Protein AF-A0A2G9RT12-F1 (afdb_monomer_lite)

Sequence (105 aa):
MDPSMDNTKHILNYLMPIIELVNPVLHDFMQRAEVGTIFALSWLITWFGHVLSDFRHVVRLYDFFLACHPLMPIYFAAVVRISVLPLYLAQAPFMREKDKLVVHC

InterPro domains:
  IPR000195 Rab-GAP-TBC domain [PF00566] (2-78)
  IPR000195 Rab-GAP-TBC domain [PS50086] (1-69)
  IPR035969 Rab-GAP-TBC domain superfamily [SSF47923] (9-73)
  IPR045913 GTPase-activating protein TBC20/Gyp8-like [PTHR20913] (1-82)

Structure (mmCIF, N/CA/C/O backbone):
data_AF-A0A2G9RT12-F1
#
_entry.id   AF-A0A2G9RT12-F1
#
loop_
_atom_site.group_PDB
_atom_site.id
_atom_site.type_symbol
_atom_site.label_atom_id
_atom_site.label_alt_id
_atom_site.label_comp_id
_atom_site.label_asym_id
_atom_site.label_entity_id
_atom_site.label_seq_id
_atom_site.pdbx_PDB_ins_code
_atom_site.Cartn_x
_atom_site.Cartn_y
_atom_site.Cartn_z
_atom_site.occupancy
_atom_site.B_iso_or_equiv
_atom_site.auth_seq_id
_atom_site.auth_comp_id
_atom_site.auth_asym_id
_atom_site.auth_atom_id
_atom_site.pdbx_PDB_model_num
ATOM 1 N N . MET A 1 1 ? 14.368 14.614 -3.069 1.00 52.59 1 MET A N 1
ATOM 2 C CA . MET A 1 1 ? 13.741 14.005 -1.879 1.00 52.59 1 MET A CA 1
ATOM 3 C C .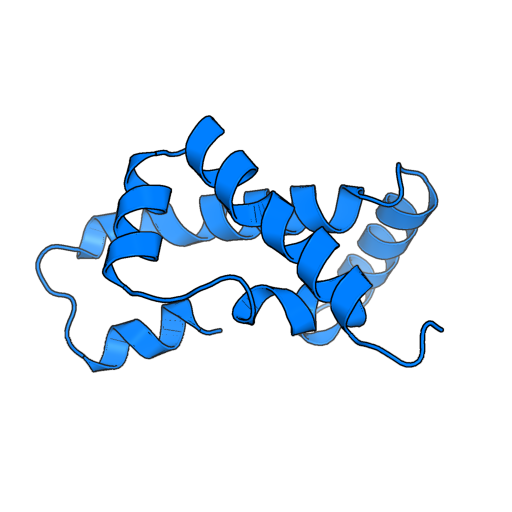 MET A 1 1 ? 13.581 15.102 -0.854 1.00 52.59 1 MET A C 1
ATOM 5 O O . MET A 1 1 ? 14.527 15.859 -0.676 1.00 52.59 1 MET A O 1
ATOM 9 N N . ASP A 1 2 ? 12.396 15.236 -0.269 1.00 53.66 2 ASP A N 1
ATOM 10 C CA . ASP A 1 2 ? 12.184 16.160 0.845 1.00 53.66 2 ASP A CA 1
ATOM 11 C C . ASP A 1 2 ? 13.083 15.720 2.020 1.00 53.66 2 ASP A C 1
ATOM 13 O O . ASP A 1 2 ? 13.168 14.513 2.271 1.00 53.66 2 ASP A O 1
ATOM 17 N N . PRO A 1 3 ? 13.816 16.626 2.691 1.00 63.25 3 PRO A N 1
ATOM 18 C CA . PRO A 1 3 ? 14.658 16.267 3.833 1.00 63.25 3 PRO A CA 1
ATOM 19 C C . PRO A 1 3 ? 13.854 15.723 5.024 1.00 63.25 3 PRO A C 1
ATOM 21 O O . PRO A 1 3 ? 14.434 15.065 5.887 1.00 63.25 3 PRO A O 1
ATOM 24 N N . SER A 1 4 ? 12.537 15.965 5.068 1.00 67.44 4 SER A N 1
ATOM 25 C CA . SER A 1 4 ? 11.646 15.426 6.094 1.00 67.44 4 SER A CA 1
ATOM 26 C C . SER 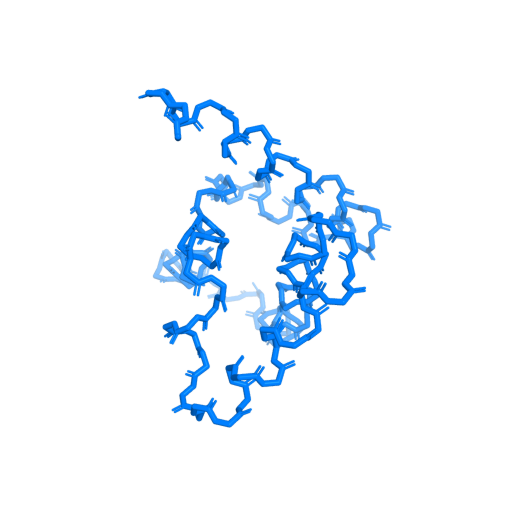A 1 4 ? 10.814 14.236 5.593 1.00 67.44 4 SER A C 1
ATOM 28 O O . SER A 1 4 ? 10.294 14.226 4.478 1.00 67.44 4 SER A O 1
ATOM 30 N N . MET A 1 5 ? 10.600 13.240 6.461 1.00 68.50 5 MET A N 1
ATOM 31 C CA . MET A 1 5 ? 9.693 12.105 6.213 1.00 68.50 5 MET A CA 1
ATOM 32 C C . MET A 1 5 ? 8.202 12.490 6.199 1.00 68.50 5 MET A C 1
ATOM 34 O O . MET A 1 5 ? 7.347 11.618 6.031 1.00 68.50 5 MET A O 1
ATOM 38 N N . ASP A 1 6 ? 7.864 13.762 6.402 1.00 74.00 6 ASP A N 1
ATOM 39 C CA . ASP A 1 6 ? 6.484 14.208 6.606 1.00 74.00 6 ASP A CA 1
ATOM 40 C C . ASP A 1 6 ? 5.583 13.954 5.394 1.00 74.00 6 ASP A C 1
ATOM 42 O O . ASP A 1 6 ? 4.447 13.517 5.569 1.00 74.00 6 ASP A O 1
ATOM 46 N N . ASN A 1 7 ? 6.104 14.088 4.170 1.00 76.44 7 ASN A N 1
ATOM 47 C CA . ASN A 1 7 ? 5.350 13.739 2.961 1.00 76.44 7 ASN A CA 1
ATOM 48 C C . ASN A 1 7 ? 5.009 12.243 2.911 1.00 76.44 7 ASN A C 1
ATOM 50 O O . ASN A 1 7 ? 3.875 11.869 2.620 1.00 76.44 7 ASN A O 1
ATOM 54 N N . THR A 1 8 ? 5.959 11.370 3.251 1.00 78.19 8 THR A N 1
ATOM 55 C CA . THR A 1 8 ? 5.726 9.919 3.270 1.00 78.19 8 THR A CA 1
ATOM 56 C C . THR A 1 8 ? 4.733 9.530 4.363 1.00 78.19 8 THR A C 1
ATOM 58 O O . THR A 1 8 ? 3.867 8.688 4.135 1.00 78.19 8 THR A O 1
ATOM 61 N N . LYS A 1 9 ? 4.801 10.174 5.535 1.00 78.50 9 LYS A N 1
ATOM 62 C CA . LYS A 1 9 ? 3.811 9.994 6.609 1.00 78.50 9 LYS A CA 1
ATOM 63 C C . LYS A 1 9 ? 2.421 10.458 6.180 1.00 78.50 9 LYS A C 1
ATOM 65 O O . LYS A 1 9 ? 1.443 9.772 6.455 1.00 78.50 9 LYS A O 1
ATOM 70 N N . HIS A 1 10 ? 2.331 11.591 5.485 1.00 83.31 10 HIS A N 1
ATOM 71 C CA . HIS A 1 10 ? 1.064 12.104 4.972 1.00 83.31 10 HIS A CA 1
ATOM 72 C C . HIS A 1 10 ? 0.419 11.117 3.993 1.00 83.31 10 HIS A C 1
ATOM 74 O O . HIS A 1 10 ? -0.758 10.795 4.123 1.00 83.31 10 HIS A O 1
ATOM 80 N N . ILE A 1 11 ? 1.219 10.562 3.080 1.00 86.38 11 ILE A N 1
ATOM 81 C CA . ILE A 1 11 ? 0.799 9.518 2.141 1.00 86.38 11 ILE A CA 1
ATOM 82 C C . ILE A 1 11 ? 0.310 8.271 2.900 1.00 86.38 11 ILE A C 1
ATOM 84 O O . ILE A 1 11 ? -0.781 7.770 2.638 1.00 86.38 11 ILE A O 1
ATOM 88 N N . LEU A 1 12 ? 1.064 7.794 3.893 1.00 86.81 12 LEU A N 1
ATOM 89 C CA . LEU A 1 12 ? 0.683 6.632 4.704 1.00 86.81 12 LEU A CA 1
ATOM 90 C C . LEU A 1 12 ? -0.635 6.822 5.464 1.00 86.81 12 LEU A C 1
ATOM 92 O O . LEU A 1 12 ? -1.377 5.859 5.650 1.00 86.81 12 LEU A O 1
ATOM 96 N N . ASN A 1 13 ? -0.956 8.048 5.876 1.00 89.00 13 ASN A N 1
ATOM 97 C CA . ASN A 1 13 ? -2.191 8.335 6.602 1.00 89.00 13 ASN A CA 1
ATOM 98 C C . ASN A 1 13 ? -3.458 8.140 5.758 1.00 89.00 13 ASN A C 1
ATOM 100 O O . ASN A 1 13 ? -4.526 7.956 6.336 1.00 89.00 13 ASN A O 1
ATOM 104 N N . TYR A 1 14 ? -3.362 8.082 4.423 1.00 91.44 14 TYR A N 1
ATOM 105 C CA . TYR A 1 14 ? -4.499 7.698 3.577 1.00 91.44 14 TYR A CA 1
ATOM 106 C C . TYR A 1 14 ? -4.905 6.228 3.733 1.00 91.44 14 TYR A C 1
ATOM 108 O O . TYR A 1 14 ? -6.022 5.865 3.370 1.00 91.44 14 TYR A O 1
ATOM 116 N N . LEU A 1 15 ? -4.039 5.378 4.291 1.00 91.19 15 LEU A N 1
ATOM 117 C CA . LEU A 1 15 ? -4.314 3.951 4.431 1.00 91.19 15 LEU A CA 1
ATOM 118 C C . LEU A 1 15 ? -5.490 3.671 5.380 1.00 91.19 15 LEU A C 1
ATOM 120 O O . LEU A 1 15 ? -6.342 2.846 5.060 1.00 91.19 15 LEU A O 1
ATOM 124 N N . MET A 1 16 ? -5.564 4.369 6.520 1.00 90.69 16 MET A N 1
ATOM 125 C CA . MET A 1 16 ? -6.605 4.129 7.531 1.00 90.69 16 MET A CA 1
ATOM 126 C C . MET A 1 16 ? -8.020 4.458 7.022 1.00 90.69 16 MET A C 1
ATOM 128 O O . MET A 1 16 ? -8.871 3.576 7.121 1.00 90.69 16 MET A O 1
ATOM 132 N N . PRO A 1 17 ? -8.277 5.624 6.390 1.00 93.19 17 PRO A N 1
ATOM 133 C CA . PRO A 1 17 ? -9.582 5.916 5.791 1.00 93.19 17 PRO A CA 1
ATOM 134 C C . PRO A 1 17 ? -9.999 4.929 4.691 1.00 93.19 17 PRO A C 1
ATOM 136 O O . PRO A 1 17 ? -11.173 4.586 4.580 1.00 93.19 17 PRO A O 1
ATOM 139 N N . ILE A 1 18 ? -9.055 4.445 3.870 1.00 93.00 18 ILE A N 1
ATOM 140 C CA . ILE A 1 18 ? -9.360 3.452 2.824 1.00 93.00 18 ILE A CA 1
ATOM 141 C C . ILE A 1 18 ? -9.793 2.127 3.463 1.00 93.00 18 ILE A C 1
ATOM 143 O O . ILE A 1 18 ? -10.752 1.503 3.010 1.00 93.00 18 ILE A O 1
ATOM 147 N N . ILE A 1 19 ? -9.102 1.698 4.523 1.00 91.06 19 ILE A N 1
ATOM 148 C CA . ILE A 1 19 ? -9.455 0.481 5.258 1.00 91.06 19 ILE A CA 1
ATOM 149 C C . ILE A 1 19 ? -10.810 0.643 5.949 1.00 91.06 19 ILE A C 1
ATOM 151 O O . ILE A 1 19 ? -11.622 -0.269 5.860 1.00 91.06 19 ILE A O 1
ATOM 155 N N . GLU A 1 20 ? -11.078 1.785 6.585 1.00 93.44 20 GLU A N 1
ATOM 156 C CA . GLU A 1 20 ? -12.366 2.082 7.227 1.00 93.44 20 GLU A CA 1
ATOM 157 C C . GLU A 1 20 ? -13.533 1.973 6.240 1.00 93.44 20 GLU A C 1
ATOM 159 O O . GLU A 1 20 ? -14.540 1.331 6.539 1.00 93.44 20 GLU A O 1
ATOM 164 N N . LEU A 1 21 ? -13.364 2.525 5.034 1.00 93.69 21 LEU A N 1
ATOM 165 C CA . LEU A 1 21 ? -14.389 2.512 3.993 1.00 93.69 21 LEU A CA 1
ATOM 166 C C . LEU A 1 21 ? -14.731 1.094 3.509 1.00 93.69 21 LEU A C 1
ATOM 168 O O . LEU A 1 21 ? -15.884 0.811 3.192 1.00 93.69 21 LEU A O 1
ATOM 172 N N . VAL A 1 22 ? -13.734 0.210 3.415 1.00 91.88 22 VAL A N 1
ATOM 173 C CA . VAL A 1 22 ? -13.907 -1.140 2.851 1.00 91.88 22 VAL A CA 1
ATOM 174 C C . VAL A 1 22 ? -14.205 -2.182 3.933 1.00 91.88 22 VAL A C 1
ATOM 176 O O . VAL A 1 22 ? -14.959 -3.124 3.697 1.00 91.88 22 VAL A O 1
ATOM 179 N N . ASN A 1 23 ? -13.602 -2.046 5.114 1.00 88.06 23 ASN A N 1
ATOM 180 C CA . ASN A 1 23 ? -13.715 -2.992 6.217 1.00 88.06 23 ASN A CA 1
ATOM 181 C C . ASN A 1 23 ? -13.595 -2.277 7.584 1.00 88.06 23 ASN A C 1
ATOM 183 O O . ASN A 1 23 ? -12.518 -2.272 8.195 1.00 88.06 23 ASN A O 1
ATOM 187 N N . PRO A 1 24 ? -14.704 -1.724 8.111 1.00 89.56 24 PRO A N 1
ATOM 188 C CA . PRO A 1 24 ? -14.701 -0.994 9.379 1.00 89.56 24 PRO A CA 1
ATOM 189 C C . PRO A 1 24 ? -14.356 -1.884 10.585 1.00 89.56 24 PRO A C 1
ATOM 191 O O . PRO A 1 24 ? -13.743 -1.421 11.539 1.00 89.56 24 PRO A O 1
ATOM 194 N N . VAL A 1 25 ? -14.665 -3.187 10.533 1.00 86.38 25 VAL A N 1
ATOM 195 C CA . VAL A 1 25 ? -14.320 -4.139 11.609 1.00 86.38 25 VAL A CA 1
ATOM 196 C C . VAL A 1 25 ? -12.804 -4.296 11.739 1.00 86.38 25 VAL A C 1
ATOM 198 O O . VAL A 1 25 ? -12.260 -4.313 12.843 1.00 86.38 25 VAL A O 1
ATOM 201 N N . LEU A 1 26 ? -12.110 -4.395 10.603 1.00 84.62 26 LEU A N 1
ATOM 202 C CA . LEU A 1 26 ? -10.651 -4.407 10.562 1.00 84.62 26 LEU A CA 1
ATOM 203 C C . LEU A 1 26 ? -10.083 -3.070 11.054 1.00 84.62 26 LEU A C 1
ATOM 205 O O . LEU A 1 26 ? -9.173 -3.070 11.883 1.00 84.62 26 LEU A O 1
ATOM 209 N N . HIS A 1 27 ? -10.625 -1.948 10.584 1.00 88.62 27 HIS A N 1
ATOM 210 C CA . HIS A 1 27 ? -10.203 -0.626 11.040 1.00 88.62 27 HIS A CA 1
ATOM 211 C C . HIS A 1 27 ? -10.267 -0.495 12.572 1.00 88.62 27 HIS A C 1
ATOM 213 O O . HIS A 1 27 ? -9.258 -0.162 13.197 1.00 88.62 27 HIS A O 1
ATOM 219 N N . ASP A 1 28 ? -11.398 -0.854 13.185 1.00 87.44 28 ASP A N 1
ATOM 220 C CA . ASP A 1 28 ? -11.584 -0.820 14.639 1.00 87.44 28 ASP A CA 1
ATOM 221 C C . ASP A 1 28 ? -10.582 -1.714 15.373 1.00 87.44 28 ASP A C 1
ATOM 223 O O . ASP A 1 28 ? -10.033 -1.335 16.411 1.00 87.44 28 ASP A O 1
ATOM 227 N N . PHE A 1 29 ? -10.310 -2.904 14.833 1.00 84.00 29 PHE A N 1
ATOM 228 C CA . PHE A 1 29 ? -9.294 -3.798 15.380 1.00 84.00 29 PHE A CA 1
ATOM 229 C C . PHE A 1 29 ? -7.898 -3.159 15.341 1.00 84.00 29 PHE A C 1
ATOM 231 O O . PHE A 1 29 ? -7.188 -3.175 16.346 1.00 84.00 29 PHE A O 1
ATOM 238 N N . MET A 1 30 ? -7.509 -2.563 14.209 1.00 84.44 30 MET A N 1
ATOM 239 C CA . MET A 1 30 ? -6.214 -1.889 14.058 1.00 84.44 30 MET A CA 1
ATOM 240 C C . MET A 1 30 ? -6.080 -0.668 14.967 1.00 84.44 30 MET A C 1
ATOM 242 O O . MET A 1 30 ? -4.998 -0.447 15.512 1.00 84.44 30 MET A O 1
ATOM 246 N N . GLN A 1 31 ? -7.161 0.095 15.162 1.00 87.31 31 GLN A N 1
ATOM 247 C CA . GLN A 1 31 ? -7.175 1.214 16.101 1.00 87.31 31 GLN A CA 1
ATOM 248 C C . GLN A 1 31 ? -6.980 0.742 17.544 1.00 87.31 31 GLN A C 1
ATOM 250 O O . GLN A 1 31 ? -6.111 1.264 18.236 1.00 87.31 31 GLN A O 1
ATOM 255 N N . ARG A 1 32 ? -7.722 -0.282 17.988 1.00 83.31 32 ARG A N 1
ATOM 256 C CA . ARG A 1 32 ? -7.582 -0.847 19.346 1.00 83.31 32 ARG A CA 1
ATOM 257 C C . ARG A 1 32 ? -6.215 -1.479 19.597 1.00 83.31 32 ARG A C 1
ATOM 259 O O . ARG A 1 32 ? -5.774 -1.536 20.739 1.00 83.31 32 ARG A O 1
ATOM 266 N N . ALA A 1 33 ? -5.576 -1.989 18.549 1.00 81.00 33 ALA A N 1
ATOM 267 C CA . ALA A 1 33 ? -4.245 -2.577 18.621 1.00 81.00 33 ALA A CA 1
ATOM 268 C C . ALA A 1 33 ? -3.105 -1.543 18.520 1.00 81.00 33 ALA A C 1
ATOM 270 O O . ALA A 1 33 ? -1.949 -1.943 18.601 1.00 81.00 33 ALA A O 1
ATOM 271 N N . GLU A 1 34 ? -3.409 -0.248 18.341 1.00 83.88 34 GLU A N 1
ATOM 272 C CA . GLU A 1 34 ? -2.431 0.855 18.275 1.00 83.88 34 GLU A CA 1
ATOM 273 C C . GLU A 1 34 ? -1.322 0.651 17.222 1.00 83.88 34 GLU A C 1
ATOM 275 O O . GLU A 1 34 ? -0.185 1.095 17.366 1.00 83.88 34 GLU A O 1
ATOM 280 N N . VAL A 1 35 ? -1.662 -0.014 16.116 1.00 79.56 35 VAL A N 1
ATOM 281 C CA . VAL A 1 35 ? -0.703 -0.426 15.073 1.00 79.56 35 VAL A CA 1
ATOM 282 C C . VAL A 1 35 ? -0.109 0.778 14.336 1.00 79.56 35 VAL A C 1
ATOM 284 O O . VAL A 1 35 ? 1.051 0.763 13.915 1.00 79.56 35 VAL A O 1
ATOM 287 N N . GLY A 1 36 ? -0.921 1.823 14.152 1.00 84.00 36 GLY A N 1
ATOM 288 C CA . GLY A 1 36 ? -0.602 2.960 13.292 1.00 84.00 36 GLY A CA 1
ATOM 289 C C . GLY A 1 36 ? -0.460 2.561 11.818 1.00 84.00 36 GLY A C 1
ATOM 290 O O . GLY A 1 36 ? -0.970 1.534 11.379 1.00 84.00 36 GLY A O 1
ATOM 291 N N . THR A 1 37 ? 0.240 3.386 11.036 1.00 84.75 37 THR A N 1
ATOM 292 C CA . THR A 1 37 ? 0.462 3.184 9.588 1.00 84.75 37 THR A CA 1
ATOM 293 C C . THR A 1 37 ? 1.921 2.889 9.233 1.00 84.75 37 THR A C 1
ATOM 295 O O . THR A 1 37 ? 2.240 2.627 8.076 1.00 84.75 37 THR A O 1
ATOM 298 N N . ILE A 1 38 ? 2.822 2.893 10.223 1.00 84.06 38 ILE A N 1
ATOM 299 C CA . ILE A 1 38 ? 4.273 2.757 10.012 1.00 84.06 38 ILE A CA 1
ATOM 300 C C . ILE A 1 38 ? 4.642 1.383 9.436 1.00 84.06 38 ILE A C 1
ATOM 302 O O . ILE A 1 38 ? 5.601 1.298 8.675 1.00 84.06 38 ILE A O 1
ATOM 306 N N . PHE A 1 39 ? 3.870 0.329 9.716 1.00 82.56 39 PHE A N 1
ATOM 307 C CA . PHE A 1 39 ? 4.110 -1.004 9.144 1.00 82.56 39 PHE A CA 1
ATOM 308 C C . PHE A 1 39 ? 4.123 -0.986 7.603 1.00 82.56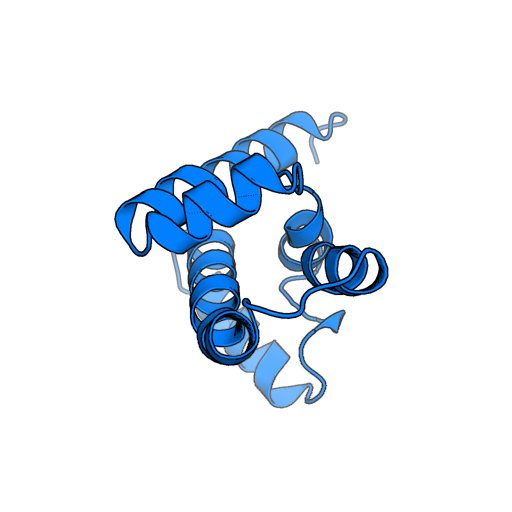 39 PHE A C 1
ATOM 310 O O . PHE A 1 39 ? 4.933 -1.663 6.981 1.00 82.56 39 PHE A O 1
ATOM 317 N N . ALA A 1 40 ? 3.294 -0.144 6.974 1.00 86.50 40 ALA A N 1
ATOM 318 C CA . ALA A 1 40 ? 3.212 -0.032 5.519 1.00 86.50 40 ALA A CA 1
ATOM 319 C C . ALA A 1 40 ? 4.313 0.859 4.911 1.00 86.50 40 ALA A C 1
ATOM 321 O O . ALA A 1 40 ? 4.426 0.958 3.687 1.00 86.50 40 ALA A O 1
ATOM 322 N N . LEU A 1 41 ? 5.145 1.511 5.735 1.00 87.75 41 LEU A N 1
ATOM 323 C CA . LEU A 1 41 ? 6.225 2.378 5.261 1.00 87.75 41 LEU A CA 1
ATOM 324 C C . LEU A 1 41 ? 7.225 1.602 4.406 1.00 87.75 41 LEU A C 1
ATOM 326 O O . LEU A 1 41 ? 7.579 2.057 3.318 1.00 87.75 41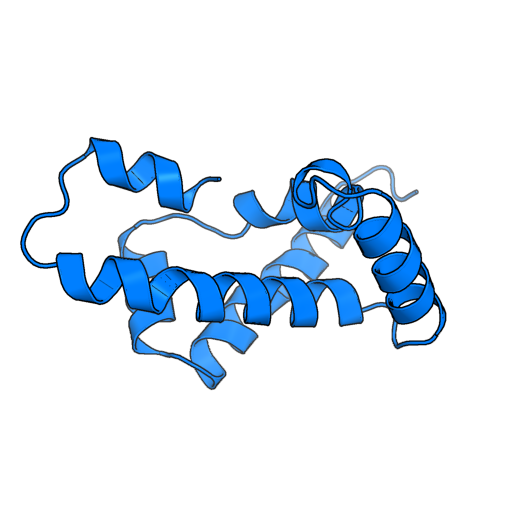 LEU A O 1
ATOM 330 N N . SER A 1 42 ? 7.663 0.433 4.880 1.00 85.88 42 SER A N 1
ATOM 331 C CA . SER A 1 42 ? 8.609 -0.417 4.153 1.00 85.88 42 SER A CA 1
ATOM 332 C C . SER A 1 42 ? 8.038 -0.817 2.791 1.00 85.88 42 SER A C 1
ATOM 334 O O . SER A 1 42 ? 8.757 -0.808 1.789 1.00 85.88 42 SER A O 1
ATOM 336 N N . TRP A 1 43 ? 6.741 -1.127 2.728 1.00 90.19 43 TRP A N 1
ATOM 337 C CA . TRP A 1 43 ? 6.051 -1.521 1.503 1.00 90.19 43 TRP A CA 1
ATOM 338 C C . TRP A 1 43 ? 6.044 -0.384 0.480 1.00 90.19 43 TRP A C 1
ATOM 340 O O . TRP A 1 43 ? 6.355 -0.610 -0.689 1.00 90.19 43 TRP A O 1
ATOM 350 N N . LEU A 1 44 ? 5.767 0.844 0.925 1.00 87.00 44 LEU A N 1
ATOM 351 C CA . LEU A 1 44 ? 5.719 2.024 0.063 1.00 87.00 44 LEU A CA 1
ATOM 352 C C . LEU A 1 44 ? 7.094 2.469 -0.441 1.00 87.00 44 LEU A C 1
ATOM 354 O O . LEU A 1 44 ? 7.219 2.778 -1.622 1.00 87.00 44 LEU A O 1
ATOM 358 N N . ILE A 1 45 ? 8.129 2.493 0.403 1.00 88.00 45 ILE A N 1
ATOM 359 C CA . ILE A 1 45 ? 9.456 2.984 -0.021 1.00 88.00 45 ILE A CA 1
ATOM 360 C C . ILE A 1 45 ? 10.214 1.984 -0.900 1.00 88.00 45 ILE A C 1
ATOM 362 O O . ILE A 1 45 ? 11.112 2.378 -1.637 1.00 88.00 45 ILE A O 1
ATOM 366 N N . THR A 1 46 ? 9.861 0.697 -0.827 1.00 88.88 46 THR A N 1
ATOM 367 C CA . THR A 1 46 ? 10.494 -0.373 -1.621 1.00 88.88 46 THR A CA 1
ATOM 368 C C . THR A 1 46 ? 9.583 -0.953 -2.701 1.00 88.88 46 THR A C 1
ATOM 370 O O . THR A 1 46 ? 9.956 -1.942 -3.326 1.00 88.88 46 THR A O 1
ATOM 373 N N . TRP A 1 47 ? 8.377 -0.401 -2.881 1.00 89.31 47 TRP A N 1
ATOM 374 C CA . TRP A 1 47 ? 7.339 -0.940 -3.773 1.00 89.31 47 TRP A CA 1
ATOM 375 C C . TRP A 1 47 ? 7.165 -2.462 -3.636 1.00 89.31 47 TRP A C 1
ATOM 377 O O . TRP A 1 47 ? 7.151 -3.200 -4.618 1.00 89.31 47 TRP A O 1
ATOM 387 N N . PHE A 1 48 ? 7.025 -2.931 -2.391 1.00 87.44 48 PHE A N 1
ATOM 388 C CA . PHE A 1 48 ? 6.826 -4.345 -2.034 1.00 87.44 48 PHE A CA 1
ATOM 389 C C . PHE A 1 48 ? 7.966 -5.294 -2.446 1.00 87.44 48 PHE A C 1
ATOM 391 O O . PHE A 1 48 ? 7.811 -6.513 -2.351 1.00 87.44 48 PHE A O 1
ATOM 398 N N . GLY A 1 49 ? 9.133 -4.772 -2.836 1.00 84.06 49 GLY A N 1
ATOM 399 C CA . GLY A 1 49 ? 10.259 -5.579 -3.317 1.00 84.06 49 GLY A CA 1
ATOM 400 C C . GLY A 1 49 ? 10.827 -6.573 -2.296 1.00 84.06 49 GLY A C 1
ATOM 401 O O . GLY A 1 49 ? 11.458 -7.545 -2.691 1.00 84.06 49 GLY A O 1
ATOM 402 N N . HIS A 1 50 ? 10.583 -6.364 -0.998 1.00 84.06 50 HIS A N 1
ATOM 403 C CA . HIS A 1 50 ? 10.959 -7.301 0.071 1.00 84.06 50 HIS A CA 1
ATOM 404 C C . HIS A 1 50 ? 9.809 -8.222 0.518 1.00 84.06 50 HIS A C 1
ATOM 406 O O . HIS A 1 50 ? 10.041 -9.155 1.281 1.00 84.06 50 HIS A O 1
ATOM 412 N N . VAL A 1 51 ? 8.576 -7.949 0.078 1.00 80.06 51 VAL A N 1
ATOM 413 C CA . VAL A 1 51 ? 7.369 -8.699 0.468 1.00 80.06 51 VAL A CA 1
ATOM 414 C C . VAL A 1 51 ? 7.100 -9.831 -0.523 1.00 80.06 51 VAL A C 1
ATOM 416 O O . VAL A 1 51 ? 6.698 -10.926 -0.139 1.00 80.06 51 VAL A O 1
ATOM 419 N N . LEU A 1 52 ? 7.330 -9.579 -1.814 1.00 80.31 52 LEU A N 1
ATOM 420 C CA . LEU A 1 52 ? 7.161 -10.572 -2.869 1.00 80.31 52 LEU A CA 1
ATOM 421 C C . LEU A 1 52 ? 8.456 -11.371 -3.063 1.00 80.31 52 LEU A C 1
ATOM 423 O O . LEU A 1 52 ? 9.511 -10.804 -3.329 1.00 80.31 52 LEU A O 1
ATOM 427 N N . SER A 1 53 ? 8.364 -12.699 -2.974 1.00 79.69 53 SER A N 1
ATOM 428 C CA . SER A 1 53 ? 9.515 -13.605 -3.103 1.00 79.69 53 SER A CA 1
ATOM 429 C C . SER A 1 53 ? 9.944 -13.874 -4.551 1.00 79.69 53 SER A C 1
ATOM 431 O O . SER A 1 53 ? 11.106 -14.193 -4.794 1.00 79.69 53 SER A O 1
ATOM 433 N N . ASP A 1 54 ? 9.032 -13.747 -5.521 1.00 88.12 54 ASP A N 1
ATOM 434 C CA . ASP A 1 54 ? 9.327 -13.946 -6.945 1.00 88.12 54 ASP A CA 1
ATOM 435 C C . ASP A 1 54 ? 9.526 -12.597 -7.642 1.00 88.12 54 ASP A C 1
ATOM 437 O O . ASP A 1 54 ? 8.601 -11.787 -7.771 1.00 88.12 54 ASP A O 1
ATOM 441 N N . PHE A 1 55 ? 10.739 -12.394 -8.150 1.00 88.19 55 PHE A N 1
ATOM 442 C CA . PHE A 1 55 ? 11.144 -11.193 -8.871 1.00 88.19 55 PHE A CA 1
ATOM 443 C C . PHE A 1 55 ? 10.229 -10.862 -10.060 1.00 88.19 55 PHE A C 1
ATOM 445 O O . PHE A 1 55 ? 9.973 -9.692 -10.337 1.00 88.19 55 PHE A O 1
ATOM 452 N N . ARG A 1 56 ? 9.661 -11.867 -10.739 1.00 91.69 56 ARG A N 1
ATOM 453 C CA . ARG A 1 56 ? 8.739 -11.639 -11.865 1.00 91.69 56 ARG A CA 1
ATOM 454 C C . ARG A 1 56 ? 7.460 -10.937 -11.418 1.00 91.69 56 ARG A C 1
ATOM 456 O O . ARG A 1 56 ? 6.915 -10.132 -12.169 1.00 91.69 56 ARG A O 1
ATOM 463 N N . HIS A 1 57 ? 6.980 -11.218 -10.206 1.00 88.56 57 HIS A N 1
ATOM 464 C CA . HIS A 1 57 ? 5.824 -10.521 -9.644 1.00 88.56 57 HIS A CA 1
ATOM 465 C C . HIS A 1 57 ? 6.175 -9.088 -9.247 1.00 88.56 57 HIS A C 1
ATOM 467 O O . HIS A 1 57 ? 5.371 -8.193 -9.495 1.00 88.56 57 HIS A O 1
ATOM 473 N N . VAL A 1 58 ? 7.380 -8.864 -8.710 1.00 89.44 58 VAL A N 1
ATOM 474 C CA . VAL A 1 58 ? 7.875 -7.517 -8.389 1.00 89.44 58 VAL A CA 1
ATOM 475 C C . VAL A 1 58 ? 7.904 -6.649 -9.646 1.00 89.44 58 VAL A C 1
ATOM 477 O O . VAL A 1 58 ? 7.295 -5.586 -9.658 1.00 89.44 58 VAL A O 1
ATOM 480 N N . VAL A 1 59 ? 8.522 -7.119 -10.733 1.00 93.31 59 VAL A N 1
ATOM 481 C CA . VAL A 1 59 ? 8.620 -6.343 -11.984 1.00 93.31 59 VAL A CA 1
ATOM 482 C C . VAL A 1 59 ? 7.238 -6.009 -12.554 1.00 93.31 59 VAL A C 1
ATOM 484 O O . VAL A 1 59 ? 6.978 -4.858 -12.888 1.00 93.31 59 VAL A O 1
ATOM 487 N N . ARG A 1 60 ? 6.302 -6.967 -12.572 1.00 93.44 60 ARG A N 1
ATOM 488 C CA . ARG A 1 60 ? 4.923 -6.703 -13.026 1.00 93.44 60 ARG A CA 1
ATOM 489 C C . ARG A 1 60 ? 4.199 -5.667 -12.163 1.00 93.44 60 ARG A C 1
ATOM 491 O O . ARG A 1 60 ? 3.371 -4.915 -12.670 1.00 93.44 60 ARG A O 1
ATOM 498 N N . LEU A 1 61 ? 4.476 -5.646 -10.860 1.00 92.12 61 LEU A N 1
ATOM 499 C CA . LEU A 1 61 ? 3.904 -4.658 -9.951 1.00 92.12 61 LEU A CA 1
ATOM 500 C C . LEU A 1 61 ? 4.508 -3.265 -10.190 1.00 92.12 61 LEU A C 1
ATOM 502 O O . LEU A 1 61 ? 3.787 -2.272 -10.136 1.00 92.12 61 LEU A O 1
ATOM 506 N N . TYR A 1 62 ? 5.798 -3.194 -10.525 1.00 91.75 62 TYR A N 1
ATOM 507 C CA . TYR A 1 62 ? 6.445 -1.951 -10.946 1.00 91.75 62 TYR A CA 1
ATOM 508 C C . TYR A 1 62 ? 5.812 -1.409 -12.230 1.00 91.75 62 TYR A C 1
ATOM 510 O O . TYR A 1 62 ? 5.462 -0.232 -12.267 1.00 91.75 62 TYR A O 1
ATOM 518 N N . ASP A 1 63 ? 5.587 -2.259 -13.238 1.00 95.19 63 ASP A N 1
ATOM 519 C CA . ASP A 1 63 ? 4.896 -1.861 -14.473 1.00 95.19 63 ASP A CA 1
ATOM 520 C C . ASP A 1 63 ? 3.513 -1.265 -14.167 1.00 95.19 63 ASP A C 1
ATOM 522 O O . ASP A 1 63 ? 3.137 -0.224 -14.708 1.00 95.19 63 ASP A O 1
ATOM 526 N N . PHE A 1 64 ? 2.771 -1.884 -13.242 1.00 94.69 64 PHE A N 1
ATOM 527 C CA . PHE A 1 64 ? 1.472 -1.385 -12.796 1.00 94.69 64 PHE A CA 1
ATOM 528 C C . PHE A 1 64 ? 1.571 -0.017 -12.107 1.00 94.69 64 PHE A C 1
ATOM 530 O O . PHE A 1 64 ? 0.796 0.883 -12.429 1.00 94.69 64 PHE A O 1
ATOM 537 N N . PHE A 1 65 ? 2.522 0.171 -11.189 1.00 94.06 65 PHE A N 1
ATOM 538 C CA . PHE A 1 65 ? 2.700 1.449 -10.494 1.00 94.06 65 PHE A CA 1
ATOM 539 C C . PHE A 1 65 ? 3.165 2.570 -11.423 1.00 94.06 65 PHE A C 1
ATOM 541 O O . PHE A 1 65 ? 2.706 3.699 -11.270 1.00 94.06 65 PHE A O 1
ATOM 548 N N . LEU A 1 66 ? 4.014 2.265 -12.406 1.00 93.88 66 LEU A N 1
ATOM 549 C CA . LEU A 1 66 ? 4.469 3.233 -13.407 1.00 93.88 66 LEU A CA 1
ATOM 550 C C . LEU A 1 66 ? 3.355 3.643 -14.378 1.00 93.88 66 LEU A C 1
ATOM 552 O O . LEU A 1 66 ? 3.340 4.781 -14.841 1.00 93.88 66 LEU A O 1
ATOM 556 N N . ALA A 1 67 ? 2.419 2.740 -14.678 1.00 96.12 67 ALA A N 1
ATOM 557 C CA . ALA A 1 67 ? 1.291 3.011 -15.567 1.00 96.12 67 ALA A CA 1
ATOM 558 C C . ALA A 1 67 ? 0.105 3.720 -14.880 1.00 96.12 67 ALA A C 1
ATOM 560 O O . ALA A 1 67 ? -0.805 4.190 -15.564 1.00 96.12 67 ALA A O 1
ATOM 561 N N . CYS A 1 68 ? 0.083 3.780 -13.545 1.00 95.19 68 CYS A N 1
ATOM 562 C CA . CYS A 1 68 ? -1.061 4.248 -12.760 1.00 95.19 68 CYS A CA 1
ATOM 563 C C . CYS A 1 68 ? -0.790 5.562 -12.011 1.00 95.19 68 CYS A C 1
ATOM 565 O O . CYS A 1 68 ? 0.298 6.130 -12.038 1.00 95.19 68 CYS A O 1
ATOM 567 N N . HIS A 1 69 ? -1.815 6.057 -11.308 1.00 93.69 69 HIS A N 1
ATOM 568 C CA . HIS A 1 69 ? -1.686 7.232 -10.448 1.00 93.69 69 HIS A CA 1
ATOM 569 C C . HIS A 1 69 ? -0.632 6.999 -9.340 1.00 93.69 69 HIS A C 1
ATOM 571 O O . HIS A 1 69 ? -0.625 5.918 -8.750 1.00 93.69 69 HIS A O 1
ATOM 577 N N . PRO A 1 70 ? 0.180 8.003 -8.949 1.00 89.44 70 PRO A N 1
ATOM 578 C CA . PRO A 1 70 ? 1.238 7.845 -7.938 1.00 89.44 70 PRO A CA 1
ATOM 579 C C . PRO A 1 70 ? 0.787 7.331 -6.559 1.00 89.44 70 PRO A C 1
ATOM 581 O O . PRO A 1 70 ? 1.601 6.840 -5.785 1.00 89.44 70 PRO A O 1
ATOM 584 N N . LEU A 1 71 ? -0.509 7.432 -6.240 1.00 90.56 71 LEU A N 1
ATOM 585 C CA . LEU A 1 71 ? -1.097 6.905 -4.997 1.00 90.56 71 LEU A CA 1
ATOM 586 C C . LEU A 1 71 ? -1.464 5.413 -5.073 1.00 90.56 71 LEU A C 1
ATOM 588 O O . LEU A 1 71 ? -1.841 4.827 -4.061 1.00 90.56 71 LEU A O 1
ATOM 592 N N . MET A 1 72 ? -1.359 4.781 -6.245 1.00 93.12 72 MET A N 1
ATOM 593 C CA . MET A 1 72 ? -1.731 3.380 -6.452 1.00 93.12 72 MET A CA 1
ATOM 594 C C . MET A 1 72 ? -1.028 2.386 -5.503 1.00 93.12 72 MET A C 1
ATOM 596 O O . MET A 1 72 ? -1.693 1.454 -5.046 1.00 93.12 72 MET A O 1
ATOM 600 N N . PRO A 1 73 ? 0.245 2.584 -5.098 1.00 91.88 73 PRO A N 1
ATOM 601 C CA . PRO A 1 73 ? 0.878 1.738 -4.084 1.00 91.88 73 PRO A CA 1
ATOM 602 C C . PRO A 1 73 ? 0.138 1.701 -2.736 1.00 91.88 73 PRO A C 1
ATOM 604 O O . PRO A 1 73 ? 0.148 0.667 -2.072 1.00 91.88 73 PRO A O 1
ATOM 607 N N . ILE A 1 74 ? -0.548 2.781 -2.337 1.00 92.56 74 ILE A N 1
ATOM 608 C CA . ILE A 1 74 ? -1.347 2.818 -1.095 1.00 92.56 74 ILE A CA 1
ATOM 609 C C . ILE A 1 74 ? -2.612 1.980 -1.242 1.00 92.56 74 ILE A C 1
ATOM 611 O O . ILE A 1 74 ? -2.961 1.220 -0.342 1.00 92.56 74 ILE A O 1
ATOM 615 N N . TYR A 1 75 ? -3.293 2.091 -2.384 1.00 92.69 75 TYR A N 1
ATOM 616 C CA . TYR A 1 75 ? -4.467 1.266 -2.666 1.00 92.69 75 TYR A CA 1
ATOM 617 C C . TYR A 1 75 ? -4.092 -0.216 -2.680 1.00 92.69 75 TYR A C 1
ATOM 619 O O . TYR A 1 75 ? -4.796 -1.038 -2.097 1.00 92.69 75 TYR A O 1
ATOM 627 N N . PHE A 1 76 ? -2.941 -0.552 -3.266 1.00 91.88 76 PHE A N 1
ATOM 628 C CA . PHE A 1 76 ? -2.420 -1.912 -3.227 1.00 91.88 76 PHE A CA 1
ATOM 629 C C . PHE A 1 76 ? -2.100 -2.362 -1.791 1.00 91.88 76 PHE A C 1
ATOM 631 O O . PHE A 1 76 ? -2.504 -3.455 -1.399 1.00 91.88 76 PHE A O 1
ATOM 638 N N . ALA A 1 77 ? -1.475 -1.507 -0.971 1.00 90.56 77 ALA A N 1
ATOM 639 C CA . ALA A 1 77 ? -1.237 -1.784 0.450 1.00 90.56 77 ALA A CA 1
ATOM 640 C C . ALA A 1 77 ? -2.537 -2.079 1.217 1.00 90.56 77 ALA A C 1
ATOM 642 O O . ALA A 1 77 ? -2.591 -3.035 1.995 1.00 90.56 77 ALA A O 1
ATOM 643 N N . ALA A 1 78 ? -3.596 -1.301 0.969 1.00 91.38 78 ALA A N 1
ATOM 644 C CA . ALA A 1 78 ? -4.904 -1.513 1.579 1.00 91.38 78 ALA A CA 1
ATOM 645 C C . ALA A 1 78 ? -5.486 -2.875 1.187 1.00 91.38 78 ALA A C 1
ATOM 647 O O . ALA A 1 78 ? -5.899 -3.641 2.055 1.00 91.38 78 ALA A O 1
ATOM 648 N N . VAL A 1 79 ? -5.460 -3.214 -0.106 1.00 90.06 79 VAL A N 1
ATOM 649 C CA . VAL A 1 79 ? -5.966 -4.498 -0.611 1.00 90.06 79 VAL A CA 1
ATOM 650 C C . VAL A 1 79 ? -5.191 -5.669 -0.020 1.00 90.06 79 VAL A C 1
ATOM 652 O O . VAL A 1 79 ? -5.815 -6.627 0.432 1.00 90.06 79 VAL A O 1
ATOM 655 N N . VAL A 1 80 ? -3.857 -5.599 0.033 1.00 86.94 80 VAL A N 1
ATOM 656 C CA . VAL A 1 80 ? -3.028 -6.638 0.663 1.00 86.94 80 VAL A CA 1
ATOM 657 C C . VAL A 1 80 ? -3.417 -6.804 2.132 1.00 86.94 80 VAL A C 1
ATOM 659 O O . VAL A 1 80 ? -3.693 -7.921 2.568 1.00 86.94 80 VAL A O 1
ATOM 662 N N . ARG A 1 81 ? -3.534 -5.705 2.888 1.00 84.56 81 ARG A N 1
ATOM 663 C CA . ARG A 1 81 ? -3.902 -5.770 4.309 1.00 84.56 81 ARG A CA 1
ATOM 664 C C . ARG A 1 81 ? -5.297 -6.358 4.526 1.00 84.56 81 ARG A C 1
ATOM 666 O O . ARG A 1 81 ? -5.472 -7.207 5.399 1.00 84.56 81 ARG A O 1
ATOM 673 N N . ILE A 1 82 ? -6.270 -5.940 3.723 1.00 85.12 82 ILE A N 1
ATOM 674 C CA . ILE A 1 82 ? -7.650 -6.432 3.789 1.00 85.12 82 ILE A CA 1
ATOM 675 C C . ILE A 1 82 ? -7.726 -7.907 3.383 1.00 85.12 82 ILE A C 1
ATOM 677 O O . ILE A 1 82 ? -8.475 -8.656 3.997 1.00 85.12 82 ILE A O 1
ATOM 681 N N . SER A 1 83 ? -6.945 -8.341 2.392 1.00 81.31 83 SER A N 1
ATOM 682 C CA . SER A 1 83 ? -6.987 -9.714 1.864 1.00 81.31 83 SER A CA 1
ATOM 683 C C . SER A 1 83 ? -6.292 -10.731 2.770 1.00 81.31 83 SER A C 1
ATOM 685 O O . SER A 1 83 ? -6.678 -11.896 2.786 1.00 81.31 83 SER A O 1
ATOM 687 N N . VAL A 1 84 ? -5.282 -10.312 3.539 1.00 69.44 84 VAL A N 1
ATOM 688 C CA . VAL A 1 84 ? -4.525 -11.202 4.438 1.00 69.44 84 VAL A CA 1
ATOM 689 C C . VAL A 1 84 ? -5.240 -11.417 5.783 1.00 69.44 84 VAL A C 1
ATOM 691 O O . VAL A 1 84 ? -5.088 -12.466 6.408 1.00 69.44 84 VAL A O 1
ATOM 694 N N . LEU A 1 85 ? -6.069 -10.472 6.235 1.00 62.59 85 LEU A N 1
ATOM 695 C CA . LEU A 1 85 ? -6.724 -10.559 7.544 1.00 62.59 85 LEU A CA 1
ATOM 696 C C . LEU A 1 85 ? -7.902 -11.550 7.701 1.00 62.59 85 LEU A C 1
ATOM 698 O O . LEU A 1 85 ? -8.072 -12.034 8.820 1.00 62.59 85 LEU A O 1
ATOM 702 N N . PRO A 1 86 ? -8.722 -11.907 6.689 1.00 54.84 86 PRO A N 1
ATOM 703 C CA . PRO A 1 86 ? -9.816 -12.860 6.887 1.00 54.84 86 PRO A CA 1
ATOM 704 C C . PRO A 1 86 ? -9.355 -14.195 7.492 1.00 54.84 86 PRO A C 1
ATOM 706 O O . PRO A 1 86 ? -10.107 -14.816 8.239 1.00 54.84 86 PRO A O 1
ATOM 709 N N . LEU A 1 87 ? -8.099 -14.593 7.252 1.00 52.91 87 LEU A N 1
ATOM 710 C CA . LEU A 1 87 ? -7.490 -15.767 7.880 1.00 52.91 87 LEU A CA 1
ATOM 711 C C . LEU A 1 87 ? -7.315 -15.609 9.406 1.00 52.91 87 LEU A C 1
ATOM 713 O O . LEU A 1 87 ? -7.507 -16.566 10.149 1.00 52.91 87 LEU A O 1
ATOM 717 N N . TYR A 1 88 ? -7.008 -14.398 9.878 1.00 53.16 88 TYR A N 1
ATOM 718 C CA . TYR A 1 88 ? -6.765 -14.078 11.289 1.00 53.16 88 TYR A CA 1
ATOM 719 C C . TYR A 1 88 ? -8.049 -13.853 12.095 1.00 53.16 88 TYR A C 1
ATOM 721 O O . TYR A 1 88 ? -8.127 -14.275 13.248 1.00 53.16 88 TYR A O 1
ATOM 729 N N . LEU A 1 89 ? -9.082 -13.225 11.516 1.00 52.91 89 LEU A N 1
ATOM 730 C CA . LEU A 1 89 ? -10.352 -13.015 12.232 1.00 52.91 89 LEU A CA 1
ATOM 731 C C . LEU A 1 89 ? -11.097 -14.330 12.508 1.00 52.91 89 LEU A C 1
ATOM 733 O O . LEU A 1 89 ? -11.767 -14.441 13.533 1.00 52.91 89 LEU A O 1
ATOM 737 N N . ALA A 1 90 ? -10.906 -15.359 11.676 1.00 54.62 90 ALA A N 1
ATOM 738 C CA . ALA A 1 90 ? -11.386 -16.712 11.967 1.00 54.62 90 ALA A CA 1
ATOM 739 C C . ALA A 1 90 ? -10.725 -17.337 13.221 1.00 54.62 90 ALA A C 1
ATOM 741 O O . ALA A 1 90 ? -11.278 -18.263 13.811 1.00 54.62 90 ALA A O 1
ATOM 742 N N . GLN A 1 91 ? -9.574 -16.814 13.661 1.00 49.19 91 GLN A N 1
ATOM 743 C CA . GLN A 1 91 ? -8.823 -17.251 14.849 1.00 49.19 91 GLN A CA 1
ATOM 744 C C . GLN A 1 91 ? -8.898 -16.241 16.017 1.00 49.19 91 GLN A C 1
ATOM 746 O O . GLN A 1 91 ? -8.304 -16.462 17.075 1.00 49.19 91 GLN A O 1
ATOM 751 N N . ALA A 1 92 ? -9.674 -15.158 15.870 1.00 51.88 92 ALA A N 1
ATOM 752 C CA . ALA A 1 92 ? -9.756 -14.048 16.820 1.00 51.88 92 ALA A CA 1
ATOM 753 C C . ALA A 1 92 ? -10.152 -14.377 18.278 1.00 51.88 92 ALA A C 1
ATOM 755 O O . ALA A 1 92 ? -9.686 -13.639 19.148 1.00 51.88 92 ALA A O 1
ATOM 756 N N . PRO A 1 93 ? -10.931 -15.427 18.634 1.00 50.75 93 PRO A N 1
ATOM 757 C CA . PRO A 1 93 ? -11.247 -15.666 20.048 1.00 50.75 93 PRO A CA 1
ATOM 758 C C . PRO A 1 93 ? -10.043 -16.093 20.918 1.00 50.75 93 PRO A C 1
ATOM 760 O O . PRO A 1 93 ? -10.232 -16.322 22.110 1.00 50.75 93 PRO A O 1
ATOM 763 N N . PHE A 1 94 ? -8.819 -16.201 20.375 1.00 47.72 94 PHE A N 1
ATOM 764 C CA . PHE A 1 94 ? -7.652 -16.733 21.098 1.00 47.72 94 PHE A CA 1
ATOM 765 C C . PHE A 1 94 ? -6.351 -15.899 21.015 1.00 47.72 94 PHE A C 1
ATOM 767 O O . PHE A 1 94 ? -5.302 -16.357 21.471 1.00 47.72 94 PHE A O 1
ATOM 774 N N . MET A 1 95 ? -6.370 -14.686 20.456 1.00 48.28 95 MET A N 1
ATOM 775 C CA . MET A 1 95 ? -5.129 -13.931 20.196 1.00 48.28 95 MET A CA 1
ATOM 776 C C . MET A 1 95 ? -4.410 -13.510 21.495 1.00 48.28 95 MET A C 1
ATOM 778 O O . MET A 1 95 ? -4.956 -12.771 22.317 1.00 48.28 95 MET A O 1
ATOM 782 N N . ARG A 1 96 ? -3.165 -13.976 21.674 1.00 49.03 96 ARG A N 1
ATOM 783 C CA . ARG A 1 96 ? -2.258 -13.625 22.788 1.00 49.03 96 ARG A CA 1
ATOM 784 C C . ARG A 1 96 ? -1.303 -12.507 22.360 1.00 49.03 96 ARG A C 1
ATOM 786 O O . ARG A 1 96 ? -1.103 -12.273 21.178 1.00 49.03 96 ARG A O 1
ATOM 793 N N . GLU A 1 97 ? -0.642 -11.862 23.327 1.00 48.56 97 GLU A N 1
ATOM 794 C CA . GLU A 1 97 ? 0.355 -10.773 23.167 1.00 48.56 97 GLU A CA 1
ATOM 795 C C . GLU A 1 97 ? 1.334 -10.943 21.979 1.00 48.56 97 GLU A C 1
ATOM 797 O O . GLU A 1 97 ? 1.738 -9.966 21.357 1.00 48.56 97 GLU A O 1
ATOM 802 N N . LYS A 1 98 ? 1.695 -12.187 21.634 1.00 41.12 98 LYS A N 1
ATOM 803 C CA . LYS A 1 98 ? 2.613 -12.523 20.533 1.00 41.12 98 LYS A CA 1
ATOM 804 C C . LYS A 1 98 ? 2.038 -12.271 19.137 1.00 41.12 98 LYS A C 1
ATOM 806 O O . LYS A 1 98 ? 2.807 -12.060 18.206 1.00 41.12 98 LYS A O 1
ATOM 811 N N . ASP A 1 99 ? 0.720 -12.241 18.992 1.00 45.00 99 ASP A N 1
ATOM 812 C CA . ASP A 1 99 ? 0.067 -12.068 17.697 1.00 45.00 99 ASP A CA 1
ATOM 813 C C . ASP A 1 99 ? -0.039 -10.588 17.285 1.00 45.00 99 ASP A C 1
ATOM 815 O O . ASP A 1 99 ? -0.236 -10.287 16.108 1.00 45.00 99 ASP A O 1
ATOM 819 N N . LYS A 1 100 ? 0.197 -9.653 18.225 1.00 45.66 100 LYS A N 1
ATOM 820 C CA . LYS A 1 100 ? 0.402 -8.223 17.926 1.00 45.66 100 LYS A CA 1
ATOM 821 C C . LYS A 1 100 ? 1.581 -8.016 16.968 1.00 45.66 100 LYS A C 1
ATOM 823 O O . LYS A 1 100 ? 1.528 -7.130 16.123 1.00 45.66 100 LYS A O 1
ATOM 828 N N . LEU A 1 101 ? 2.613 -8.865 17.039 1.00 42.34 101 LEU A N 1
ATOM 829 C CA . LEU A 1 101 ? 3.804 -8.756 16.189 1.00 42.34 101 LEU A CA 1
ATOM 830 C C . LEU A 1 101 ? 3.497 -8.944 14.695 1.00 42.3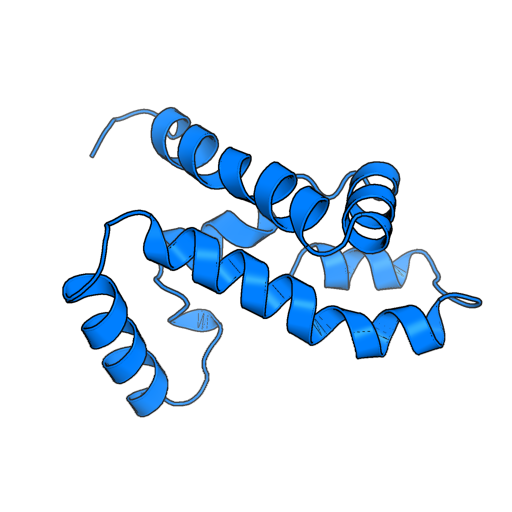4 101 LEU A C 1
ATOM 832 O O . LEU A 1 101 ? 4.128 -8.298 13.865 1.00 42.34 101 LEU A O 1
ATOM 836 N N . VAL A 1 102 ? 2.510 -9.777 14.341 1.00 47.84 102 VAL A N 1
ATOM 837 C CA . VAL A 1 102 ? 2.123 -9.998 12.932 1.00 47.84 102 VAL A CA 1
ATOM 838 C C . VAL A 1 102 ? 1.336 -8.815 12.365 1.00 47.84 102 VAL A C 1
ATOM 840 O O . VAL A 1 102 ? 1.241 -8.627 11.158 1.00 47.84 102 VAL A O 1
ATOM 843 N N . VAL A 1 103 ? 0.783 -7.969 13.230 1.00 49.59 103 VAL A N 1
ATOM 844 C CA . VAL A 1 103 ? 0.117 -6.733 12.811 1.00 49.59 103 VAL A CA 1
ATOM 845 C C . VAL A 1 103 ? 1.136 -5.646 12.438 1.00 49.59 103 VAL A C 1
ATOM 847 O O . VAL A 1 103 ? 0.805 -4.731 11.690 1.00 49.59 103 VAL A O 1
ATOM 850 N N . HIS A 1 104 ? 2.381 -5.780 12.905 1.00 47.47 104 HIS A N 1
ATOM 851 C CA . HIS A 1 104 ? 3.490 -4.868 12.621 1.00 47.47 104 HIS A CA 1
ATOM 852 C C . HIS A 1 104 ? 4.390 -5.307 11.448 1.00 47.47 104 HIS A C 1
ATOM 854 O O . HIS A 1 104 ? 5.356 -4.600 11.157 1.00 47.47 104 HIS A O 1
ATOM 860 N N . CYS A 1 105 ? 4.10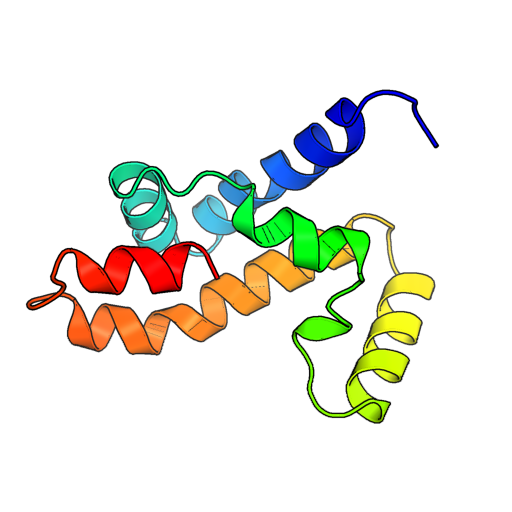3 -6.440 10.791 1.00 45.12 105 CYS A N 1
ATOM 861 C CA . CYS A 1 105 ? 4.890 -6.997 9.682 1.00 45.12 105 CYS A CA 1
ATOM 862 C C . CYS A 1 105 ? 4.103 -7.001 8.364 1.00 45.12 105 CYS A C 1
ATOM 864 O O . CYS A 1 105 ? 2.908 -7.379 8.390 1.00 45.12 105 CYS A O 1
#

Secondary structure (DSSP, 8-state):
--SSTHHHHHHHHTHHHHHHHH-HHHHHHHHHTT--SGGGHHHHHTTTTTT-S-HHHHHHHHHHHHHS-TTHHHHHHHHHHHHHTHHHHTTGGG--GGGHHHHT-

Radius of gyration: 14.61 Å; chains: 1; bounding box: 29×34×39 Å

Organism: Aquarana catesbeiana (NCBI:txid8400)

Foldseek 3Di:
DPPDCVVVLVLLVVLLVVLCVVPVPVSVVCVVLVLGRVLCSVCLVCVCPVVDPDVVVSVVSVVVCVVDDVSVSSVVVNCVSVVPCVVVVVVPVDDDPVVSVVSSD

pLDDT: mean 78.78, std 16.51, range [41.12, 96.12]